Protein AF-M0PHC8-F1 (afdb_monomer)

Organism: NCBI:txid12304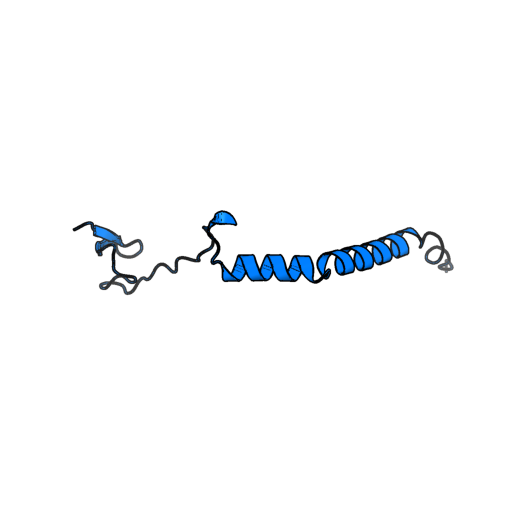54

Structure (mmCIF, N/CA/C/O backbone):
data_AF-M0PHC8-F1
#
_entry.id   AF-M0PHC8-F1
#
loop_
_atom_site.group_PDB
_atom_site.id
_atom_site.type_symbol
_atom_site.label_atom_id
_atom_site.label_alt_id
_atom_site.label_comp_id
_atom_site.label_asym_id
_atom_site.label_entity_id
_atom_site.label_seq_id
_atom_site.pdbx_PDB_ins_code
_atom_site.Cartn_x
_atom_site.Cartn_y
_atom_site.Cartn_z
_atom_site.occupancy
_atom_site.B_iso_or_equiv
_atom_site.auth_seq_id
_atom_site.auth_comp_id
_atom_site.auth_asym_id
_atom_site.auth_atom_id
_atom_site.pdbx_PDB_model_num
ATOM 1 N N . MET A 1 1 ? -18.166 -1.729 35.015 1.00 58.78 1 MET A N 1
ATOM 2 C CA . MET A 1 1 ? -18.580 -1.447 33.626 1.00 58.78 1 MET A CA 1
ATOM 3 C C . MET A 1 1 ? -17.867 -0.174 33.232 1.00 58.78 1 MET A C 1
ATOM 5 O O . MET A 1 1 ? -17.985 0.793 33.973 1.00 58.78 1 MET A O 1
ATOM 9 N N . GLU A 1 2 ? -17.054 -0.201 32.181 1.00 77.19 2 GLU A N 1
ATOM 10 C CA . GLU A 1 2 ? -16.332 0.993 31.731 1.00 77.19 2 GLU A CA 1
ATOM 11 C C . GLU A 1 2 ? -17.244 1.828 30.827 1.00 77.19 2 GLU A C 1
ATOM 13 O O . GLU A 1 2 ? -17.894 1.302 29.923 1.00 77.19 2 GLU A O 1
ATOM 18 N N . THR A 1 3 ? -17.333 3.124 31.106 1.00 82.75 3 THR A N 1
ATOM 19 C CA . THR A 1 3 ? -18.165 4.080 30.366 1.00 82.75 3 THR A CA 1
ATOM 20 C C . THR A 1 3 ? -17.290 5.225 29.887 1.00 82.75 3 THR A C 1
ATOM 22 O O . THR A 1 3 ? -16.477 5.735 30.657 1.00 82.75 3 THR A O 1
ATOM 25 N N . GLN A 1 4 ? -17.464 5.642 28.636 1.00 82.25 4 GLN A N 1
ATOM 26 C CA . GLN A 1 4 ? -16.751 6.773 28.041 1.00 82.25 4 GLN A CA 1
ATOM 27 C C . GLN A 1 4 ? -17.739 7.896 27.699 1.00 82.25 4 GLN A C 1
ATOM 29 O O . GLN A 1 4 ? -18.873 7.599 27.317 1.00 82.25 4 GLN A O 1
ATOM 34 N N . PRO A 1 5 ? -17.349 9.175 27.819 1.00 82.81 5 PRO A N 1
ATOM 35 C CA . PRO A 1 5 ? -18.215 10.279 27.428 1.00 82.81 5 PRO A CA 1
ATOM 36 C C . PRO A 1 5 ? -18.443 10.280 25.912 1.00 82.81 5 PRO A C 1
ATOM 38 O O . PRO A 1 5 ? -17.523 10.035 25.125 1.00 82.81 5 PRO A O 1
ATOM 41 N N . CYS A 1 6 ? -19.672 10.574 25.495 1.00 83.00 6 CYS A N 1
ATOM 42 C CA . CYS A 1 6 ? -20.007 10.800 24.099 1.00 83.00 6 CYS A CA 1
ATOM 43 C C . CYS A 1 6 ? -19.227 11.996 23.551 1.00 83.00 6 CYS A C 1
ATOM 45 O O . CYS A 1 6 ? -19.228 13.063 24.160 1.00 83.00 6 CYS A O 1
ATOM 47 N N . GLY A 1 7 ? -18.628 11.854 22.366 1.00 80.06 7 GLY A N 1
ATOM 48 C CA . GLY A 1 7 ? -17.924 12.957 21.702 1.00 80.06 7 GLY A CA 1
ATOM 49 C C . GLY A 1 7 ? -18.833 14.096 21.222 1.00 80.06 7 GLY A C 1
ATOM 50 O O . GLY A 1 7 ? -18.317 15.155 20.885 1.00 80.06 7 GLY A O 1
ATOM 51 N N . ASP A 1 8 ? -20.151 13.877 21.191 1.00 83.25 8 ASP A N 1
ATOM 52 C CA . ASP A 1 8 ? -21.137 14.826 20.662 1.00 83.25 8 ASP A CA 1
ATOM 53 C C . ASP A 1 8 ? -22.007 15.443 21.773 1.00 83.25 8 ASP A C 1
ATOM 55 O O . ASP A 1 8 ? -22.033 16.658 21.936 1.00 83.25 8 ASP A O 1
ATOM 59 N N . CYS A 1 9 ? -22.652 14.615 22.606 1.00 87.69 9 CYS A N 1
ATOM 60 C CA . CYS A 1 9 ? -23.524 15.089 23.690 1.00 87.69 9 CYS A CA 1
ATOM 61 C C . CYS A 1 9 ? -22.880 15.092 25.089 1.00 87.69 9 CYS A C 1
ATOM 63 O O . CYS A 1 9 ? -23.487 15.592 26.028 1.00 87.69 9 CYS A O 1
ATOM 65 N N . GLY A 1 10 ? -21.677 14.532 25.259 1.00 85.19 10 GLY A N 1
ATOM 66 C CA . GLY A 1 10 ? -21.001 14.427 26.562 1.00 85.19 10 GLY A CA 1
ATOM 67 C C . GLY A 1 10 ? -21.550 13.354 27.514 1.00 85.19 10 GLY A C 1
ATOM 68 O O . GLY A 1 10 ? -20.914 13.068 28.527 1.00 85.19 10 GLY A O 1
ATOM 69 N N . GLU A 1 11 ? -22.676 12.721 27.180 1.00 87.69 11 GLU A N 1
ATOM 70 C CA . GLU A 1 11 ? -23.337 11.727 28.033 1.00 87.69 11 GLU A CA 1
ATOM 71 C C . GLU A 1 11 ? -22.483 10.452 28.192 1.00 87.69 11 GLU A C 1
ATOM 73 O O . GLU A 1 11 ? -21.804 10.056 27.237 1.00 87.69 11 GLU A O 1
ATOM 78 N N . PRO A 1 12 ? -22.469 9.783 29.362 1.00 84.31 12 PRO A N 1
ATOM 79 C CA . PRO A 1 12 ? -21.705 8.552 29.560 1.00 84.31 12 PRO A CA 1
ATOM 80 C C . PRO A 1 12 ? -22.315 7.377 28.785 1.00 84.31 12 PRO A C 1
ATOM 82 O O . PRO A 1 12 ? -23.434 6.945 29.049 1.00 84.31 12 PRO A O 1
ATOM 85 N N . ILE A 1 13 ? -21.547 6.806 27.856 1.00 84.31 13 ILE A N 1
ATOM 86 C CA . ILE A 1 13 ? -21.968 5.685 27.013 1.00 84.31 13 ILE A CA 1
ATOM 87 C C . ILE A 1 13 ? -21.143 4.429 27.354 1.00 84.31 13 ILE A C 1
ATOM 89 O O . ILE A 1 13 ? -19.928 4.535 27.563 1.00 84.31 13 ILE A O 1
ATOM 93 N N . PRO A 1 14 ? -21.745 3.222 27.370 1.00 80.75 14 PRO A N 1
ATOM 94 C CA . PRO A 1 14 ? -20.982 1.975 27.415 1.00 80.75 14 PRO A CA 1
ATOM 95 C C . PRO A 1 14 ? -19.999 1.861 26.239 1.00 80.75 14 PRO A C 1
ATOM 97 O O . PRO A 1 14 ? -20.309 2.205 25.102 1.00 80.75 14 PRO A O 1
ATOM 100 N N . THR A 1 15 ? -18.797 1.349 26.487 1.00 75.56 15 THR A N 1
ATOM 101 C CA . THR A 1 15 ? -17.758 1.202 25.450 1.00 75.56 15 THR A CA 1
ATOM 102 C C . THR A 1 15 ? -18.112 0.197 24.346 1.00 75.56 15 THR A C 1
ATOM 104 O O . THR A 1 15 ? -17.549 0.278 23.256 1.00 75.56 15 THR A O 1
ATOM 107 N N . ASP A 1 16 ? -19.076 -0.693 24.596 1.00 74.88 16 ASP A N 1
ATOM 108 C CA . ASP A 1 16 ? -19.514 -1.739 23.662 1.00 74.88 16 ASP A CA 1
ATOM 109 C C . ASP A 1 16 ? -20.562 -1.289 22.631 1.00 74.88 16 ASP A C 1
ATOM 111 O O . ASP A 1 16 ? -20.853 -2.029 21.686 1.00 74.88 16 ASP A O 1
ATOM 115 N N . VAL A 1 17 ? -21.148 -0.094 22.762 1.00 73.06 17 VAL A N 1
ATOM 116 C CA . VAL A 1 17 ? -22.151 0.366 21.787 1.00 73.06 17 VAL A CA 1
ATOM 117 C C . VAL A 1 17 ? -21.507 1.162 20.655 1.00 73.06 17 VAL A C 1
ATOM 119 O O . VAL A 1 17 ? -20.670 2.041 20.855 1.00 73.06 17 VAL A O 1
ATOM 122 N N . ARG A 1 18 ? -21.915 0.846 19.421 1.00 69.75 18 ARG A N 1
ATOM 123 C CA . ARG A 1 18 ? -21.418 1.496 18.193 1.00 69.75 18 ARG A CA 1
ATOM 124 C C . ARG A 1 18 ? -21.953 2.914 17.991 1.00 69.75 18 ARG A C 1
ATOM 126 O O . ARG A 1 18 ? -21.390 3.665 17.199 1.00 69.75 18 ARG A O 1
ATOM 133 N N . SER A 1 19 ? -23.040 3.251 18.671 1.00 80.56 19 SER A N 1
ATOM 134 C CA . SER A 1 19 ? -23.759 4.513 18.541 1.00 80.56 19 SER A CA 1
ATOM 135 C C . SER A 1 19 ? -24.244 4.972 19.907 1.00 80.56 19 SER A C 1
ATOM 137 O O . SER A 1 19 ? -24.676 4.150 20.717 1.00 80.56 19 SER A O 1
ATOM 139 N N . CYS A 1 20 ? -24.207 6.279 20.148 1.00 82.94 20 CYS A N 1
ATOM 140 C CA . CYS A 1 20 ? -24.813 6.874 21.328 1.00 82.94 20 CYS A CA 1
ATOM 141 C C . CYS A 1 20 ? -26.335 6.645 21.302 1.00 82.94 20 CYS A C 1
ATOM 143 O O . CYS A 1 20 ? -26.964 7.017 20.310 1.00 82.94 20 CYS A O 1
ATOM 145 N N . PRO A 1 21 ? -26.943 6.059 22.350 1.00 81.12 21 PRO A N 1
ATOM 146 C CA . PRO A 1 21 ? -28.394 5.879 22.408 1.00 81.12 21 PRO A CA 1
ATOM 147 C C . PRO A 1 21 ? -29.153 7.206 22.560 1.00 81.12 21 PRO A C 1
ATOM 149 O O . PRO A 1 21 ? -30.307 7.287 22.158 1.00 81.12 21 PRO A O 1
ATOM 152 N N . GLU A 1 22 ? -28.498 8.241 23.090 1.00 85.31 22 GLU A N 1
ATOM 153 C CA . GLU A 1 22 ? -29.122 9.529 23.414 1.00 85.31 22 GLU A CA 1
ATOM 154 C C . GLU A 1 22 ? -29.147 10.487 22.219 1.00 85.31 22 GLU A C 1
ATOM 156 O O . GLU A 1 22 ? -30.165 11.112 21.937 1.00 85.31 22 GLU A O 1
ATOM 161 N N . CYS A 1 23 ? -28.036 10.596 21.479 1.00 85.06 23 CYS A N 1
ATOM 162 C CA . CYS A 1 23 ? -27.931 11.512 20.337 1.00 85.06 23 CYS A CA 1
ATOM 163 C C . CYS A 1 23 ? -27.799 10.814 18.975 1.00 85.06 23 CYS A C 1
ATOM 165 O O . CYS A 1 23 ? -27.796 11.477 17.941 1.00 85.06 23 CYS A O 1
ATOM 167 N N . GLY A 1 24 ? -27.663 9.485 18.939 1.00 80.31 24 GLY A N 1
ATOM 168 C CA . GLY A 1 24 ? -27.480 8.730 17.696 1.00 80.31 24 GLY A CA 1
ATOM 169 C C . GLY A 1 24 ? -26.092 8.874 17.061 1.00 80.31 24 GLY A C 1
ATOM 170 O O . GLY A 1 24 ? -25.845 8.297 16.002 1.00 80.31 24 GLY A O 1
ATOM 171 N N . PHE A 1 25 ? -25.166 9.605 17.692 1.00 80.81 25 PHE A N 1
ATOM 172 C CA . PHE A 1 25 ? -23.812 9.788 17.175 1.00 80.81 25 PHE A CA 1
ATOM 173 C C . PHE A 1 25 ? -23.062 8.452 17.113 1.00 80.81 25 PHE A C 1
ATOM 175 O O . PHE A 1 25 ? -22.874 7.777 18.128 1.00 80.81 25 PHE A O 1
ATOM 182 N N . ALA A 1 26 ? -22.608 8.076 15.917 1.00 74.19 26 ALA A N 1
ATOM 183 C CA . ALA A 1 26 ? -21.767 6.910 15.685 1.00 74.19 26 ALA A CA 1
ATOM 184 C C . ALA A 1 26 ? -20.426 7.379 15.106 1.00 74.19 26 ALA A C 1
ATOM 186 O O . ALA A 1 26 ? -20.389 7.804 13.947 1.00 74.19 26 ALA A O 1
ATOM 187 N N . PRO A 1 27 ? -19.310 7.302 15.856 1.00 65.44 27 PRO A N 1
ATOM 188 C CA . PRO A 1 27 ? -18.010 7.560 15.269 1.00 65.44 27 PRO A CA 1
ATOM 189 C C . PRO A 1 27 ? -17.714 6.425 14.287 1.00 65.44 27 PRO A C 1
ATOM 191 O O . PRO A 1 27 ? -17.334 5.321 14.685 1.00 65.44 27 PRO A O 1
ATOM 194 N N . TRP A 1 28 ? -17.896 6.681 12.989 1.00 56.69 28 TRP A N 1
ATOM 195 C CA . TRP A 1 28 ? -17.300 5.854 11.946 1.00 56.69 28 TRP A CA 1
ATOM 196 C C . TRP A 1 28 ? -15.804 5.796 12.251 1.00 56.69 28 TRP A C 1
ATOM 198 O O . TRP A 1 28 ? -15.108 6.798 12.128 1.00 56.69 28 TRP A O 1
ATOM 208 N N . LYS A 1 29 ? -15.307 4.648 12.721 1.00 63.06 29 LYS A N 1
ATOM 209 C CA . LYS A 1 29 ? -13.869 4.382 12.751 1.00 63.06 29 LYS A CA 1
ATOM 210 C C . LYS A 1 29 ? -13.493 4.007 11.317 1.00 63.06 29 LYS A C 1
ATOM 212 O O . LYS A 1 29 ? -13.773 2.872 10.920 1.00 63.06 29 LYS A O 1
ATOM 217 N N . PRO A 1 30 ? -12.881 4.891 10.509 1.00 51.41 30 PRO A N 1
ATOM 218 C CA . PRO A 1 30 ? -12.185 4.402 9.341 1.00 51.41 30 PRO A CA 1
ATOM 219 C C . PRO A 1 30 ? -11.054 3.501 9.845 1.00 51.41 30 PRO A C 1
ATOM 221 O O . PRO A 1 30 ? -10.276 3.887 10.718 1.00 51.41 30 PRO A O 1
ATOM 224 N N . LEU A 1 31 ? -10.964 2.289 9.305 1.00 56.12 31 LEU A N 1
ATOM 225 C CA . LEU A 1 31 ? -9.887 1.325 9.558 1.00 56.12 31 LEU A CA 1
ATOM 226 C C . LEU A 1 31 ? -8.546 1.796 8.945 1.00 56.12 31 LEU A C 1
ATOM 228 O O . LEU A 1 31 ? -7.808 1.012 8.365 1.00 56.12 31 LEU A O 1
ATOM 232 N N . LEU A 1 32 ? -8.226 3.088 9.043 1.00 55.19 32 LEU A N 1
ATOM 233 C CA . LEU A 1 32 ? -7.025 3.719 8.488 1.00 55.19 32 LEU A CA 1
ATOM 234 C C . LEU A 1 32 ? -5.808 3.631 9.434 1.00 55.19 32 LEU A C 1
ATOM 236 O O . LEU A 1 32 ? -4.781 4.239 9.159 1.00 55.19 32 LEU A O 1
ATOM 240 N N . GLY A 1 33 ? -5.911 2.892 10.548 1.00 50.56 33 GLY A N 1
ATOM 241 C CA . GLY A 1 33 ? -4.896 2.868 11.613 1.00 50.56 33 GLY A CA 1
ATOM 242 C C . GLY A 1 33 ? -4.068 1.587 11.754 1.00 50.56 33 GLY A C 1
ATOM 243 O O . GLY A 1 33 ? -3.125 1.569 12.540 1.00 50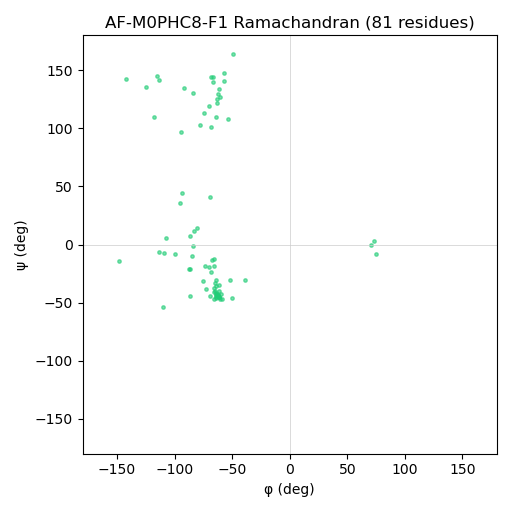.56 33 GLY A O 1
ATOM 244 N N . LEU A 1 34 ? -4.377 0.511 11.027 1.00 51.09 34 LEU A N 1
ATOM 245 C CA . LEU A 1 34 ? -3.563 -0.706 11.056 1.00 51.09 34 LEU A CA 1
ATOM 246 C C . LEU A 1 34 ? -2.577 -0.637 9.894 1.00 51.09 34 LEU A C 1
ATOM 248 O O . LEU A 1 34 ? -2.915 -0.953 8.756 1.00 51.09 34 LEU A O 1
ATOM 252 N N . GLY A 1 35 ? -1.354 -0.186 10.190 1.00 54.38 35 GLY A N 1
ATOM 253 C CA . GLY A 1 35 ? -0.222 -0.317 9.272 1.00 54.38 35 GLY A CA 1
ATOM 254 C C . GLY A 1 35 ? -0.097 -1.751 8.745 1.00 54.38 35 GLY A C 1
ATOM 255 O O . GLY A 1 35 ? -0.681 -2.672 9.307 1.00 54.38 35 GLY A O 1
ATOM 256 N N . VAL A 1 36 ? 0.673 -1.940 7.671 1.00 56.22 36 VAL A N 1
ATOM 257 C CA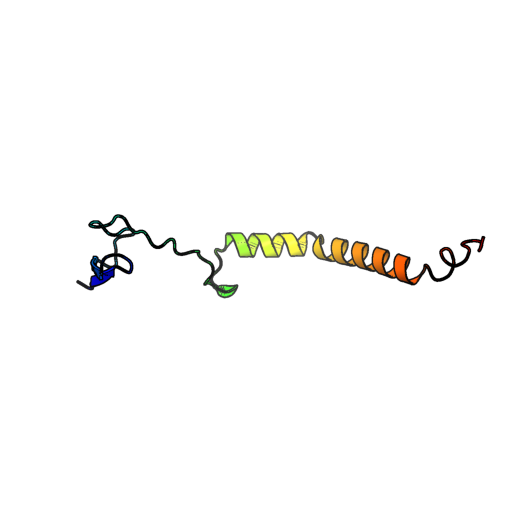 . VAL A 1 36 ? 0.789 -3.166 6.843 1.00 56.22 36 VAL A CA 1
ATOM 258 C C . VAL A 1 36 ? 0.762 -4.502 7.627 1.00 56.22 36 VAL A C 1
ATOM 260 O O . VAL A 1 36 ? 0.222 -5.490 7.140 1.00 56.22 36 VAL A O 1
ATOM 263 N N . LEU A 1 37 ? 1.251 -4.533 8.871 1.00 59.47 37 LEU A N 1
ATOM 264 C CA . LEU A 1 37 ? 1.242 -5.694 9.777 1.00 59.47 37 LEU A CA 1
ATOM 265 C C . LEU A 1 37 ? -0.139 -6.111 10.331 1.00 59.47 37 LEU A C 1
ATOM 267 O O . LEU A 1 37 ? -0.283 -7.239 10.789 1.00 59.47 37 LEU A O 1
ATOM 271 N N . GLY A 1 38 ? -1.144 -5.236 10.301 1.00 59.09 38 GLY A N 1
ATOM 272 C CA . GLY A 1 38 ? -2.494 -5.489 10.816 1.00 59.09 38 GLY A CA 1
ATOM 273 C C . GLY A 1 38 ? -3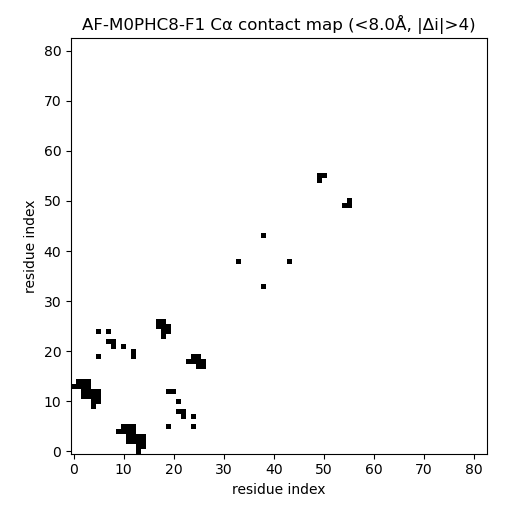.566 -5.685 9.741 1.00 59.09 38 GLY A C 1
ATOM 274 O O . GLY A 1 38 ? -4.751 -5.768 10.064 1.00 59.09 38 GLY A O 1
ATOM 275 N N . ALA A 1 39 ? -3.177 -5.723 8.463 1.00 71.56 39 ALA A N 1
ATOM 276 C CA . ALA A 1 39 ? -4.111 -5.945 7.367 1.00 71.56 39 ALA A CA 1
ATOM 277 C C . ALA A 1 39 ? -4.671 -7.384 7.395 1.00 71.56 39 ALA A C 1
ATOM 279 O O . ALA A 1 39 ? -3.933 -8.324 7.707 1.00 71.56 39 ALA A O 1
ATOM 280 N N . PRO A 1 40 ? -5.952 -7.598 7.033 1.00 78.12 40 PRO A N 1
ATOM 281 C CA . PRO A 1 40 ? -6.511 -8.939 6.902 1.00 78.12 40 PRO A CA 1
ATOM 282 C C . PRO A 1 40 ? -5.706 -9.769 5.893 1.00 78.12 40 PRO A C 1
ATOM 284 O O . PRO A 1 40 ? -5.215 -9.243 4.892 1.00 78.12 40 PRO A O 1
ATOM 287 N N . CYS A 1 41 ? -5.621 -11.085 6.119 1.00 79.50 41 CYS A N 1
ATOM 288 C CA . CYS A 1 41 ? -4.864 -12.015 5.266 1.00 79.50 41 CYS A CA 1
ATOM 289 C C . CYS A 1 41 ? -5.219 -11.897 3.773 1.00 79.50 41 CYS A C 1
ATOM 291 O O . CYS A 1 41 ? -4.359 -12.081 2.917 1.00 79.50 41 CYS A O 1
ATOM 293 N N . SER A 1 42 ? -6.460 -11.530 3.445 1.00 78.00 42 SER A N 1
ATOM 294 C CA . SER A 1 42 ? -6.910 -11.322 2.065 1.00 78.00 42 SER A CA 1
ATOM 295 C C . SER A 1 42 ? -6.158 -10.200 1.340 1.00 78.00 42 SER A C 1
ATOM 297 O O . SER A 1 42 ? -5.886 -10.326 0.149 1.00 78.00 42 SER A O 1
ATOM 299 N N . LEU A 1 43 ? -5.775 -9.132 2.049 1.00 82.06 43 LEU A N 1
ATOM 300 C CA . LEU A 1 43 ? -4.979 -8.044 1.474 1.00 82.06 43 LEU A CA 1
ATOM 301 C C . LEU A 1 43 ? -3.527 -8.477 1.235 1.00 82.06 43 LEU A C 1
ATOM 303 O O . LEU A 1 43 ? -2.963 -8.150 0.194 1.00 82.06 43 LEU A O 1
ATOM 307 N N . TRP A 1 44 ? -2.948 -9.268 2.144 1.00 81.38 44 TRP A N 1
ATOM 308 C CA . TRP A 1 44 ? -1.604 -9.833 1.979 1.00 81.38 44 TRP A CA 1
ATOM 309 C C . TRP A 1 44 ? -1.515 -10.806 0.801 1.00 81.38 44 TRP A C 1
ATOM 311 O O . TRP A 1 44 ? -0.597 -10.708 -0.012 1.00 81.38 44 TRP A O 1
ATOM 321 N N . ILE A 1 45 ? -2.494 -11.706 0.668 1.00 87.75 45 ILE A N 1
ATOM 322 C CA . ILE A 1 45 ? -2.581 -12.638 -0.464 1.00 87.75 45 ILE A CA 1
ATOM 323 C C . ILE A 1 45 ? -2.750 -11.861 -1.772 1.00 87.75 45 ILE A C 1
ATOM 325 O O . ILE A 1 45 ? -2.069 -12.156 -2.751 1.00 87.75 45 ILE A O 1
ATOM 329 N N . GLY A 1 46 ? -3.603 -10.831 -1.779 1.00 85.94 46 GLY A N 1
ATOM 330 C CA . GLY A 1 46 ? -3.778 -9.956 -2.937 1.00 85.94 46 GLY A CA 1
ATOM 331 C C . GLY A 1 46 ? -2.478 -9.267 -3.352 1.00 85.94 46 GLY A C 1
ATOM 332 O O . GLY A 1 46 ? -2.112 -9.306 -4.524 1.00 85.94 46 GLY A O 1
ATOM 333 N N . PHE A 1 47 ? -1.739 -8.701 -2.395 1.00 83.69 47 PHE A N 1
ATOM 334 C CA . PHE A 1 47 ? -0.449 -8.065 -2.662 1.00 83.69 47 PHE A CA 1
ATOM 335 C C . PHE A 1 47 ? 0.585 -9.062 -3.204 1.00 83.69 47 PHE A C 1
ATOM 337 O O . PHE A 1 47 ? 1.268 -8.772 -4.185 1.00 83.69 47 PHE A O 1
ATOM 344 N N . PHE A 1 48 ? 0.661 -10.261 -2.620 1.00 86.88 48 PHE A N 1
ATOM 345 C CA . PHE A 1 48 ? 1.582 -11.308 -3.059 1.00 86.88 48 PHE A CA 1
ATOM 346 C C . PHE A 1 48 ? 1.271 -11.805 -4.479 1.00 86.88 48 PHE A C 1
ATOM 348 O O . PHE A 1 48 ? 2.178 -11.934 -5.300 1.00 86.88 48 PHE A O 1
ATOM 355 N N . LEU A 1 49 ? -0.008 -12.016 -4.806 1.00 88.44 49 LEU A N 1
ATOM 356 C CA . LEU A 1 49 ? -0.443 -12.393 -6.155 1.00 88.44 49 LEU A CA 1
ATOM 357 C C . LEU A 1 49 ? -0.169 -11.287 -7.177 1.00 88.44 49 LEU A C 1
ATOM 359 O O . LEU A 1 49 ? 0.276 -11.572 -8.286 1.00 88.44 49 LEU A O 1
ATOM 363 N N . LEU A 1 50 ? -0.391 -10.025 -6.808 1.00 84.75 50 LEU A N 1
ATOM 364 C CA . LEU A 1 50 ? -0.115 -8.885 -7.679 1.00 84.75 50 LEU A CA 1
ATOM 365 C C . LEU A 1 50 ? 1.389 -8.741 -7.940 1.00 84.75 50 LEU A C 1
ATOM 367 O O . LEU A 1 50 ? 1.794 -8.475 -9.070 1.00 84.75 50 LEU A O 1
ATOM 371 N N . PHE A 1 51 ? 2.223 -9.012 -6.938 1.00 83.25 51 PHE A N 1
ATOM 372 C CA . PHE A 1 51 ? 3.671 -9.063 -7.109 1.00 83.25 51 PHE A CA 1
ATOM 373 C C . PHE A 1 51 ? 4.102 -10.219 -8.030 1.00 83.25 51 PHE A C 1
ATOM 375 O O . PHE A 1 51 ? 4.855 -10.000 -8.978 1.00 83.25 51 PHE A O 1
ATOM 382 N N . LEU A 1 52 ? 3.564 -11.427 -7.820 1.00 86.06 52 LEU A N 1
ATOM 383 C CA . LEU A 1 52 ? 3.829 -12.602 -8.665 1.00 86.06 52 LEU A CA 1
ATOM 384 C C . LEU A 1 52 ? 3.337 -12.442 -10.108 1.00 86.06 52 LEU A C 1
ATOM 386 O O . LEU A 1 52 ? 3.937 -13.000 -11.021 1.00 86.06 52 LEU A O 1
ATOM 390 N N . SER A 1 53 ? 2.268 -11.675 -10.331 1.00 88.00 53 SER A N 1
ATOM 391 C CA . SER A 1 53 ? 1.700 -11.457 -11.667 1.00 88.00 53 SER A CA 1
ATOM 392 C C . SER A 1 53 ? 2.623 -10.681 -12.616 1.00 88.00 53 SER A C 1
ATOM 394 O O . SER A 1 53 ? 2.345 -10.599 -13.810 1.00 88.00 53 SER A O 1
ATOM 396 N N . GLY A 1 54 ? 3.698 -10.068 -12.105 1.00 83.69 54 GLY A N 1
ATOM 397 C CA . GLY A 1 54 ? 4.638 -9.288 -12.912 1.00 83.69 54 GLY A CA 1
ATOM 398 C C . GLY A 1 54 ? 4.079 -7.956 -13.427 1.00 83.69 54 GLY A C 1
ATOM 399 O O . GLY A 1 54 ? 4.816 -7.193 -14.048 1.00 83.69 54 GLY A O 1
ATOM 400 N N . ILE A 1 55 ? 2.819 -7.624 -13.119 1.00 86.88 55 ILE A N 1
ATOM 401 C CA . ILE A 1 55 ? 2.184 -6.333 -13.417 1.00 86.88 55 ILE A CA 1
ATOM 402 C C . ILE A 1 55 ? 3.031 -5.131 -12.957 1.00 86.88 55 ILE A C 1
ATOM 404 O O . ILE A 1 55 ? 3.210 -4.219 -13.765 1.00 86.88 55 ILE A O 1
ATOM 408 N N . PRO A 1 56 ? 3.600 -5.085 -11.732 1.00 81.44 56 PRO A N 1
ATOM 409 C CA . PRO A 1 56 ? 4.424 -3.941 -11.330 1.00 81.44 56 PRO A CA 1
ATOM 410 C C . PRO A 1 56 ? 5.704 -3.808 -12.168 1.00 81.44 56 PRO A C 1
ATOM 412 O O . PRO A 1 56 ? 6.135 -2.697 -12.465 1.00 81.44 56 PRO A O 1
ATOM 415 N N . LEU A 1 57 ? 6.278 -4.930 -12.607 1.00 82.19 57 LEU A N 1
ATOM 416 C CA . LEU A 1 57 ? 7.453 -4.966 -13.479 1.00 82.19 57 LEU A CA 1
ATOM 417 C C . LEU A 1 57 ? 7.109 -4.462 -14.886 1.00 82.19 57 LEU A C 1
ATOM 419 O O . LEU A 1 57 ? 7.825 -3.625 -15.428 1.00 82.19 57 LEU A O 1
ATOM 423 N N . LEU A 1 58 ? 5.977 -4.900 -15.444 1.00 82.88 58 LEU A N 1
ATOM 424 C CA . LEU A 1 58 ? 5.461 -4.402 -16.722 1.00 82.88 58 LEU A CA 1
ATOM 425 C C . LEU A 1 58 ? 5.155 -2.903 -16.666 1.00 82.88 58 LEU A C 1
ATOM 427 O O . LEU A 1 58 ? 5.555 -2.170 -17.566 1.00 82.88 58 LEU A O 1
ATOM 431 N N . ALA A 1 59 ? 4.502 -2.433 -15.601 1.00 84.62 59 ALA A N 1
ATOM 432 C CA . ALA A 1 59 ? 4.225 -1.014 -15.403 1.00 84.62 59 ALA A CA 1
ATOM 433 C C . 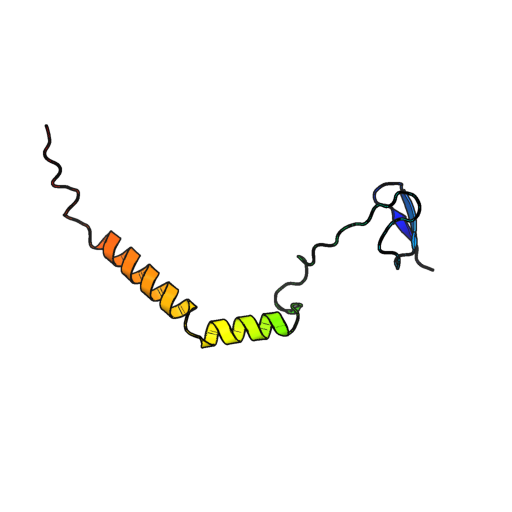ALA A 1 59 ? 5.521 -0.193 -15.347 1.00 84.62 59 ALA A C 1
ATOM 435 O O . ALA A 1 59 ? 5.618 0.850 -15.994 1.00 84.62 59 ALA A O 1
ATOM 436 N N . TYR A 1 60 ? 6.537 -0.693 -14.640 1.00 86.06 60 TYR A N 1
ATOM 437 C CA . TYR A 1 60 ? 7.847 -0.052 -14.569 1.00 86.06 60 TYR A CA 1
ATOM 438 C C . TYR A 1 60 ? 8.551 -0.011 -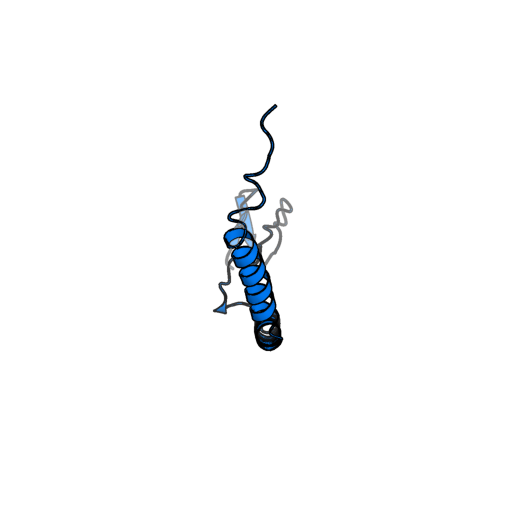15.932 1.00 86.06 60 TYR A C 1
ATOM 440 O O . TYR A 1 60 ? 9.085 1.026 -16.314 1.00 86.06 60 TYR A O 1
ATOM 448 N N . VAL A 1 61 ? 8.509 -1.104 -16.700 1.00 87.19 61 VAL A N 1
ATOM 449 C CA . VAL A 1 61 ? 9.090 -1.170 -18.050 1.00 87.19 61 VAL A CA 1
ATOM 450 C C . VAL A 1 61 ? 8.377 -0.216 -19.009 1.00 87.19 61 VAL A C 1
ATOM 452 O O . VAL A 1 61 ? 9.043 0.542 -19.708 1.00 87.19 61 VAL A O 1
ATOM 455 N N . VAL A 1 62 ? 7.041 -0.191 -19.022 1.00 90.88 62 VAL A N 1
ATOM 456 C CA . VAL A 1 62 ? 6.256 0.721 -19.877 1.00 90.88 62 VAL A CA 1
ATOM 457 C C . VAL A 1 62 ? 6.549 2.177 -19.528 1.00 90.88 62 VAL A C 1
ATOM 459 O O . VAL A 1 62 ? 6.790 2.992 -20.420 1.00 90.88 62 VAL A O 1
ATOM 462 N N . TRP A 1 63 ? 6.577 2.505 -18.236 1.00 89.69 63 TRP A N 1
ATOM 463 C CA . TRP A 1 63 ? 6.889 3.856 -17.785 1.00 89.69 63 TRP A CA 1
ATOM 464 C C . TRP A 1 63 ? 8.334 4.248 -18.117 1.00 89.69 63 TRP A C 1
ATOM 466 O O . TRP A 1 63 ? 8.574 5.346 -18.615 1.00 89.69 63 TRP A O 1
ATOM 476 N N . GLY A 1 64 ? 9.284 3.328 -17.939 1.00 87.62 64 GLY A N 1
ATOM 477 C CA . GLY A 1 64 ? 10.686 3.515 -18.300 1.00 87.62 64 GLY A CA 1
ATOM 478 C C . GLY A 1 64 ? 10.887 3.751 -19.796 1.00 87.62 64 GLY A C 1
ATOM 479 O O . GLY A 1 64 ? 11.580 4.692 -20.167 1.00 87.62 64 GLY A O 1
ATOM 480 N N . ILE A 1 65 ? 10.237 2.963 -20.660 1.00 84.19 65 ILE A N 1
ATOM 481 C CA . ILE A 1 65 ? 10.285 3.148 -22.120 1.00 84.19 65 ILE A CA 1
ATOM 482 C C . ILE A 1 65 ? 9.657 4.490 -22.510 1.00 84.19 65 ILE A C 1
ATOM 484 O O . ILE A 1 65 ? 10.224 5.209 -23.332 1.00 84.19 65 ILE A O 1
ATOM 488 N N . GLY A 1 66 ? 8.531 4.872 -21.902 1.00 85.88 66 GLY A N 1
ATOM 489 C CA . GLY A 1 66 ? 7.905 6.177 -22.132 1.00 85.88 66 GLY A CA 1
ATOM 490 C C . GLY A 1 66 ? 8.820 7.344 -21.746 1.00 85.88 66 GLY A C 1
ATOM 491 O O . GLY A 1 66 ? 9.021 8.262 -22.541 1.00 85.88 66 GLY A O 1
ATOM 492 N N . ALA A 1 67 ? 9.439 7.278 -20.566 1.00 84.81 67 ALA A N 1
ATOM 493 C CA . ALA A 1 67 ? 10.400 8.277 -20.103 1.00 84.81 67 ALA A CA 1
ATOM 494 C C . ALA A 1 67 ? 11.651 8.332 -20.994 1.00 84.81 67 ALA A C 1
ATOM 496 O O . ALA A 1 67 ? 12.093 9.420 -21.362 1.00 84.81 67 ALA A O 1
ATOM 497 N N . LEU A 1 68 ? 12.187 7.176 -21.404 1.00 81.50 68 LEU A N 1
ATOM 498 C CA . LEU A 1 68 ? 13.300 7.112 -22.351 1.00 81.50 68 LEU A CA 1
ATOM 499 C C . LEU A 1 68 ? 12.925 7.723 -23.697 1.00 81.50 68 LEU A C 1
ATOM 501 O O . LEU A 1 68 ? 13.736 8.427 -24.278 1.00 81.50 68 LEU A O 1
ATOM 505 N N . THR A 1 69 ? 11.708 7.482 -24.180 1.00 79.81 69 THR A N 1
ATOM 506 C CA . THR A 1 69 ? 11.222 8.048 -25.443 1.00 79.81 69 THR A CA 1
ATOM 507 C C . THR A 1 69 ? 11.163 9.572 -25.357 1.00 79.81 69 THR A C 1
ATOM 509 O O . THR A 1 69 ? 11.650 10.244 -26.260 1.00 79.81 69 THR A O 1
ATOM 512 N N . LEU A 1 70 ? 10.655 10.125 -24.249 1.00 78.50 70 LEU A N 1
ATOM 513 C CA . LEU A 1 70 ? 10.631 11.571 -23.988 1.00 78.50 70 LEU A CA 1
ATOM 514 C C . LEU A 1 70 ? 12.032 12.187 -23.872 1.00 78.50 70 LEU A C 1
ATOM 516 O O . LEU A 1 70 ? 12.246 13.308 -24.325 1.00 78.50 70 LEU A O 1
ATOM 520 N N . LEU A 1 71 ? 12.995 11.464 -23.300 1.00 73.88 71 LEU A N 1
ATOM 521 C CA . LEU A 1 71 ? 14.396 11.896 -23.233 1.00 73.88 71 LEU A CA 1
ATOM 522 C C . LEU A 1 71 ? 15.118 11.752 -24.583 1.00 73.88 71 LEU A C 1
ATOM 524 O O . LEU A 1 71 ? 15.981 12.561 -24.913 1.00 73.88 71 LEU A O 1
ATOM 528 N N . ALA A 1 72 ? 14.733 10.758 -25.384 1.00 67.69 72 ALA A N 1
ATOM 529 C CA . ALA A 1 72 ? 15.216 10.503 -26.740 1.00 67.69 72 ALA A CA 1
ATOM 530 C C . ALA A 1 72 ? 14.493 11.341 -27.812 1.00 67.69 72 ALA A C 1
ATOM 532 O O . ALA A 1 72 ? 14.712 11.142 -29.006 1.00 67.69 72 ALA A O 1
ATOM 533 N N . LEU A 1 73 ? 13.708 12.339 -27.398 1.00 64.94 73 LEU A N 1
ATOM 534 C CA . LEU A 1 73 ? 13.133 13.388 -28.238 1.00 64.94 73 LEU A CA 1
ATOM 535 C C . LEU A 1 73 ? 14.012 14.670 -28.286 1.00 64.94 73 LEU A C 1
ATOM 537 O O . LEU A 1 73 ? 13.452 15.762 -28.210 1.00 64.94 73 LEU A O 1
ATOM 541 N N . PRO A 1 74 ? 15.359 14.661 -28.445 1.00 59.62 74 PRO A N 1
ATOM 542 C CA . PRO A 1 74 ? 16.109 15.912 -28.456 1.00 59.62 74 PRO A CA 1
ATOM 543 C C . PRO A 1 74 ? 16.071 16.649 -29.809 1.00 59.62 74 PRO A C 1
ATOM 545 O O . PRO A 1 74 ? 16.904 17.524 -30.018 1.00 59.62 74 PRO A O 1
ATOM 548 N N . SER A 1 75 ? 15.193 16.337 -30.778 1.00 54.00 75 SER A N 1
ATOM 549 C CA . SER A 1 75 ? 15.367 16.943 -32.123 1.00 54.00 75 SER A CA 1
ATOM 550 C C . SER A 1 75 ? 14.127 17.224 -32.976 1.00 54.00 75 SER A C 1
ATOM 552 O O . SER A 1 75 ? 14.246 17.984 -33.929 1.00 54.00 75 SER A O 1
ATOM 554 N N . ALA A 1 76 ? 12.938 16.695 -32.671 1.00 52.81 76 ALA A N 1
ATOM 555 C CA . ALA A 1 76 ? 11.768 16.929 -33.536 1.00 52.81 76 ALA A CA 1
ATOM 556 C C . ALA A 1 76 ? 10.974 18.209 -33.196 1.00 52.81 76 ALA A C 1
ATOM 558 O O . ALA A 1 76 ? 10.255 18.729 -34.042 1.00 52.81 76 ALA A O 1
ATOM 559 N N . VAL A 1 77 ? 11.105 18.744 -31.975 1.00 55.28 77 VAL A N 1
ATOM 560 C CA . VAL A 1 77 ? 10.343 19.930 -31.526 1.00 55.28 77 VAL A CA 1
ATOM 561 C C . VAL A 1 77 ? 11.028 21.254 -31.894 1.00 55.28 77 VAL A C 1
ATOM 563 O O . VAL A 1 77 ? 10.359 22.278 -32.008 1.00 55.28 77 VAL A O 1
ATOM 566 N N . PHE A 1 78 ? 12.340 21.250 -32.149 1.00 51.03 78 PHE A N 1
ATOM 567 C CA . PHE A 1 78 ? 13.093 22.469 -32.481 1.00 51.03 78 PHE A CA 1
ATOM 568 C C . PHE A 1 78 ? 13.032 22.883 -33.961 1.00 51.03 78 PHE A C 1
ATOM 570 O O . PHE A 1 78 ? 13.555 23.933 -34.313 1.00 51.03 78 PHE A O 1
ATOM 577 N N . ALA A 1 79 ? 12.351 22.117 -34.817 1.00 46.66 79 ALA A N 1
ATOM 578 C CA . ALA A 1 79 ? 12.073 22.496 -36.204 1.00 46.66 79 ALA A CA 1
ATOM 579 C C . ALA A 1 79 ? 10.683 23.145 -36.364 1.00 46.66 79 ALA A C 1
ATOM 581 O O . ALA A 1 79 ? 10.008 22.920 -37.367 1.00 46.66 79 ALA A O 1
ATOM 582 N N . ARG A 1 80 ? 10.222 23.936 -35.380 1.00 48.31 80 ARG A N 1
ATOM 583 C CA . ARG A 1 80 ? 9.123 24.880 -35.628 1.00 48.31 80 ARG A CA 1
ATOM 584 C C . ARG A 1 80 ? 9.700 26.045 -36.443 1.00 48.31 80 ARG A C 1
ATOM 586 O O . ARG A 1 80 ? 10.551 26.751 -35.902 1.00 48.31 80 ARG A O 1
ATOM 593 N N . PRO A 1 81 ? 9.296 26.238 -37.714 1.00 51.88 81 PRO A N 1
ATOM 594 C CA . PRO A 1 81 ? 9.692 27.417 -38.466 1.00 51.88 81 PRO A CA 1
ATOM 595 C C . PRO A 1 81 ? 9.168 28.653 -37.731 1.00 51.88 81 PRO A C 1
ATOM 597 O O . PRO A 1 81 ? 8.000 28.721 -37.350 1.00 51.88 81 PRO A O 1
ATOM 600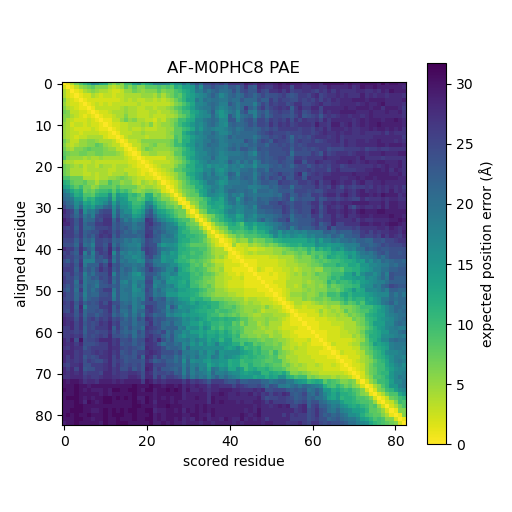 N N . THR A 1 82 ? 10.080 29.579 -37.464 1.00 52.88 82 THR A N 1
ATOM 601 C CA . THR A 1 82 ? 9.785 30.967 -37.126 1.00 52.88 82 THR A CA 1
ATOM 602 C C . THR A 1 82 ? 9.111 31.613 -38.334 1.00 52.88 82 THR A C 1
ATOM 604 O O . THR A 1 82 ? 9.774 31.793 -39.356 1.00 52.88 82 THR A O 1
ATOM 607 N N . ASP A 1 83 ? 7.820 31.913 -38.214 1.00 50.84 83 ASP A N 1
ATOM 608 C CA . ASP A 1 83 ? 7.215 33.078 -38.874 1.00 50.84 83 ASP A CA 1
ATOM 609 C C . ASP A 1 83 ? 7.449 34.312 -37.991 1.00 50.84 83 ASP A C 1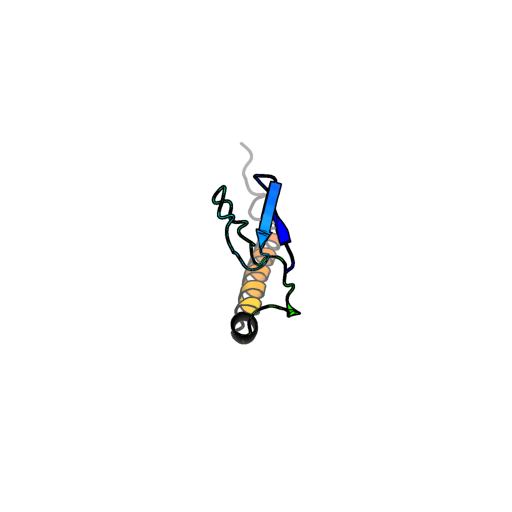
ATOM 611 O O . ASP A 1 83 ? 7.313 34.174 -36.748 1.00 50.84 83 ASP A O 1
#

Radius of gyration: 27.31 Å; Cα contacts (8 Å, |Δi|>4): 40; chains: 1; bounding box: 45×46×72 Å

pLDDT: mean 74.4, std 13.16, range [46.66, 90.88]

Secondary structure (DSSP, 8-state):
--EEE-TTT--EEETT-SS-TTT-------STT--GGGS-HHHHHHHHHHHHT-HHHHHHHHHHHHHHHHHT-SSSSS-----

Foldseek 3Di:
DDWDADPPPRDTHPPPDQADPPPRDGPPDDPPPDPPVPDPVVVVVVVVVCVVVCVVVVVVVVVVVVVVVVVVPPPDVVPPDDD

Nearest PDB structures (foldseek):
  9dby-assembly1_M  TM=8.086E-01  e=1.127E+00  Homo sapiens
  4s1z-assembly1_G  TM=8.084E-01  e=1.309E+00  Bos taurus
  3g9y-assembly1_A  TM=7.192E-01  e=9.709E-01  Homo sapiens
  7uhy-assembly1_B-2  TM=5.621E-01  e=2.731E-01  Homo sapiens
  9dde-assembly1_M  TM=7.532E-01  e=2.561E+00  Homo sapiens

Mean predicted aligned error: 16.98 Å

Sequence (83 aa):
METQPCGDCGEPIPTDVRSCPECGFAPWKPLLGLGVLGAPCSLWIGFFLLFLSGIPLLAYVVWGIGALTLLALPSAVFARPTD

Solvent-accessible surface area (backbone atoms only — not comparable to full-atom values): 5409 Å² total; per-residue (Å²): 134,72,66,44,63,36,95,82,82,57,50,78,35,60,73,87,55,76,45,40,89,86,80,62,56,48,81,80,75,74,86,82,77,57,56,88,90,62,54,59,70,68,57,55,52,50,51,53,51,47,60,72,66,40,53,66,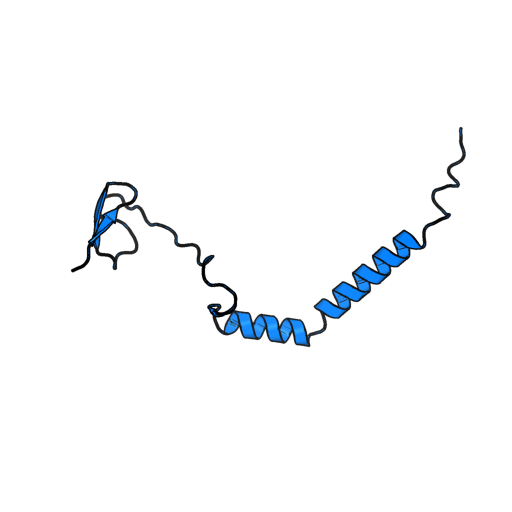58,51,52,50,50,54,51,49,51,52,52,49,51,63,67,69,54,85,64,77,76,78,72,63,79,84,127